Protein AF-A0A660E3M6-F1 (afdb_monomer_lite)

Structure (mmCIF, N/CA/C/O backbone):
data_AF-A0A660E3M6-F1
#
_entry.id   AF-A0A660E3M6-F1
#
loop_
_atom_site.group_PDB
_atom_site.id
_atom_site.type_symbol
_atom_site.label_atom_id
_atom_site.label_alt_id
_atom_site.label_comp_id
_atom_site.label_asym_id
_atom_site.label_entity_id
_atom_site.label_seq_id
_atom_site.pdbx_PDB_ins_code
_atom_site.Cartn_x
_atom_site.Cartn_y
_atom_site.Cartn_z
_atom_site.occupancy
_atom_site.B_iso_or_equiv
_atom_site.auth_seq_id
_atom_site.auth_comp_id
_atom_site.auth_asym_id
_atom_site.auth_atom_id
_atom_site.pdbx_PDB_model_num
ATOM 1 N N . MET A 1 1 ? -7.521 1.366 8.511 1.00 90.62 1 MET A N 1
ATOM 2 C CA . MET A 1 1 ? -6.201 1.144 9.141 1.00 90.62 1 MET A CA 1
ATOM 3 C C . MET A 1 1 ? -5.543 -0.047 8.471 1.00 90.62 1 MET A C 1
ATOM 5 O O . MET A 1 1 ? -6.235 -1.026 8.225 1.00 90.62 1 MET A O 1
ATOM 9 N N . ILE A 1 2 ? -4.246 0.036 8.172 1.00 93.94 2 ILE A N 1
ATOM 10 C CA . ILE A 1 2 ? -3.457 -1.127 7.744 1.00 93.94 2 ILE A CA 1
ATOM 11 C C . ILE A 1 2 ? -3.162 -1.967 8.991 1.00 93.94 2 ILE A C 1
ATOM 13 O O . ILE A 1 2 ? -2.521 -1.461 9.911 1.00 93.94 2 ILE A O 1
ATOM 17 N N . THR A 1 3 ? -3.660 -3.200 9.048 1.00 94.38 3 THR A N 1
ATOM 18 C CA . THR A 1 3 ? -3.506 -4.100 10.210 1.00 94.38 3 THR A CA 1
ATOM 19 C C . THR A 1 3 ? -2.431 -5.161 10.007 1.00 94.38 3 THR A C 1
ATOM 21 O O . THR A 1 3 ? -1.925 -5.715 10.978 1.00 94.38 3 THR A O 1
ATOM 24 N N . SER A 1 4 ? -2.061 -5.424 8.757 1.00 96.25 4 SER A N 1
ATOM 25 C CA . SER A 1 4 ? -0.959 -6.302 8.379 1.00 96.25 4 SER A CA 1
ATOM 26 C C . SER A 1 4 ? -0.281 -5.727 7.143 1.00 96.25 4 SER A C 1
ATOM 28 O O . SER A 1 4 ? -0.961 -5.207 6.252 1.00 96.25 4 SER A O 1
ATOM 30 N N . LEU A 1 5 ? 1.047 -5.785 7.129 1.00 97.31 5 LEU A N 1
ATOM 31 C CA . LEU A 1 5 ? 1.895 -5.323 6.044 1.00 97.31 5 LEU A CA 1
ATOM 32 C C . LEU A 1 5 ? 3.141 -6.212 5.994 1.00 97.31 5 LEU A C 1
ATOM 34 O O . LEU A 1 5 ? 3.841 -6.327 6.998 1.00 97.31 5 LEU A O 1
ATOM 38 N N . ASP A 1 6 ? 3.403 -6.804 4.835 1.00 97.56 6 ASP A N 1
ATOM 39 C CA . ASP A 1 6 ? 4.642 -7.510 4.512 1.00 97.56 6 ASP A CA 1
ATOM 40 C C . ASP A 1 6 ? 5.279 -6.831 3.297 1.00 97.56 6 ASP A C 1
ATOM 42 O O . ASP A 1 6 ? 4.582 -6.473 2.342 1.00 97.56 6 ASP A O 1
ATOM 46 N N . VAL A 1 7 ? 6.586 -6.585 3.370 1.00 96.31 7 VAL A N 1
ATOM 47 C CA . VAL A 1 7 ? 7.341 -5.848 2.353 1.00 96.31 7 VAL A CA 1
ATOM 48 C C . VAL A 1 7 ? 8.598 -6.639 2.027 1.00 96.31 7 VAL A C 1
ATOM 50 O O . VAL A 1 7 ? 9.446 -6.854 2.895 1.00 96.31 7 VAL A O 1
ATOM 53 N N . LYS A 1 8 ? 8.739 -7.046 0.765 1.00 96.44 8 LYS A N 1
ATOM 54 C CA . LYS A 1 8 ? 9.857 -7.860 0.288 1.00 96.44 8 LYS A CA 1
ATOM 55 C C . LYS A 1 8 ? 10.406 -7.306 -1.018 1.00 96.44 8 LYS A C 1
ATOM 57 O O . LYS A 1 8 ? 9.666 -7.094 -1.967 1.00 96.44 8 LYS A O 1
ATOM 62 N N . GLN A 1 9 ? 11.718 -7.125 -1.099 1.00 95.19 9 GLN A N 1
ATOM 63 C CA . GLN A 1 9 ? 12.358 -6.745 -2.354 1.00 95.19 9 GLN A CA 1
ATOM 64 C C . GLN A 1 9 ? 12.426 -7.948 -3.312 1.00 95.19 9 GLN A C 1
ATOM 66 O O . GLN A 1 9 ? 12.829 -9.046 -2.916 1.00 95.19 9 GLN A O 1
ATOM 71 N N . ASN A 1 10 ? 12.035 -7.735 -4.565 1.00 94.31 10 ASN A N 1
ATOM 72 C CA . ASN A 1 10 ? 12.166 -8.698 -5.653 1.00 94.31 10 ASN A CA 1
ATOM 73 C C . ASN A 1 10 ? 13.567 -8.615 -6.285 1.00 94.31 10 ASN A C 1
ATOM 75 O O . ASN A 1 10 ? 14.318 -7.663 -6.076 1.00 94.31 10 ASN A O 1
ATOM 79 N N . SER A 1 11 ? 13.934 -9.615 -7.090 1.00 94.19 11 SER A N 1
ATOM 80 C CA . SER A 1 11 ? 15.238 -9.653 -7.774 1.00 94.19 11 SER A CA 1
ATOM 81 C C . SER A 1 11 ? 15.395 -8.608 -8.885 1.00 94.19 11 SER A C 1
ATOM 83 O O . SER A 1 11 ? 16.506 -8.379 -9.350 1.00 94.19 11 SER A O 1
ATOM 85 N N . ASP A 1 12 ? 14.297 -8.002 -9.334 1.00 92.81 12 ASP A N 1
ATOM 86 C CA . ASP A 1 12 ? 14.240 -6.989 -10.394 1.00 92.81 12 ASP A CA 1
ATOM 87 C C . ASP A 1 12 ? 14.212 -5.547 -9.849 1.00 92.81 12 ASP A C 1
ATOM 89 O O . ASP A 1 12 ? 13.866 -4.611 -10.567 1.00 92.81 12 ASP A O 1
ATOM 93 N N . ASN A 1 13 ? 14.587 -5.364 -8.578 1.00 91.19 13 ASN A N 1
ATOM 94 C CA . ASN A 1 13 ? 14.552 -4.104 -7.829 1.00 91.19 13 ASN A CA 1
ATOM 95 C C . ASN A 1 13 ? 13.153 -3.520 -7.570 1.00 91.19 13 ASN A C 1
ATOM 97 O O . ASN A 1 13 ? 13.058 -2.445 -6.974 1.00 91.19 13 ASN A O 1
ATOM 101 N N . THR A 1 14 ? 12.072 -4.211 -7.937 1.00 96.88 14 THR A N 1
ATOM 102 C CA . THR A 1 14 ? 10.738 -3.870 -7.427 1.00 96.88 14 THR A CA 1
ATOM 103 C C . THR A 1 14 ? 10.584 -4.332 -5.978 1.00 96.88 14 THR A C 1
ATOM 105 O O . THR A 1 14 ? 11.376 -5.122 -5.457 1.00 96.88 14 THR A O 1
ATOM 108 N N . THR A 1 15 ? 9.580 -3.805 -5.285 1.00 97.88 15 THR A N 1
ATOM 109 C CA . THR A 1 15 ? 9.251 -4.201 -3.913 1.00 97.88 15 THR A CA 1
ATOM 110 C C . THR A 1 15 ? 7.840 -4.761 -3.864 1.00 97.88 15 THR A C 1
ATOM 112 O O . THR A 1 15 ? 6.877 -4.022 -4.054 1.00 97.88 15 THR A O 1
ATOM 115 N N . HIS A 1 16 ? 7.720 -6.051 -3.568 1.00 98.12 16 HIS A N 1
ATOM 116 C CA . HIS A 1 16 ? 6.452 -6.715 -3.328 1.00 98.12 16 HIS A CA 1
ATOM 117 C C . HIS A 1 16 ? 5.864 -6.274 -1.988 1.00 98.12 16 HIS A C 1
ATOM 119 O O . HIS A 1 16 ? 6.523 -6.358 -0.949 1.00 98.12 16 HIS A O 1
ATOM 125 N N . VAL A 1 17 ? 4.617 -5.814 -2.011 1.00 98.12 17 VAL A N 1
ATOM 126 C CA . VAL A 1 17 ? 3.881 -5.354 -0.833 1.00 98.12 17 VAL A CA 1
ATOM 127 C C . VAL A 1 17 ? 2.610 -6.174 -0.697 1.00 98.12 17 VAL A C 1
ATOM 129 O O . VAL A 1 17 ? 1.771 -6.156 -1.593 1.00 98.12 17 VAL A O 1
ATOM 132 N N . VAL A 1 18 ? 2.426 -6.836 0.445 1.00 98.19 18 VAL A N 1
ATOM 133 C CA . VAL A 1 18 ? 1.188 -7.543 0.811 1.00 98.19 18 VAL A CA 1
ATOM 134 C C . VAL A 1 18 ? 0.547 -6.825 1.989 1.00 98.19 18 VAL A C 1
ATOM 136 O O . VAL A 1 18 ? 1.226 -6.496 2.960 1.00 98.19 18 VAL A O 1
ATOM 139 N N . TYR A 1 19 ? -0.759 -6.567 1.928 1.00 97.88 19 TYR A N 1
ATOM 140 C CA . TYR A 1 19 ? -1.435 -5.770 2.949 1.00 97.88 19 TYR A CA 1
ATOM 141 C C . TYR A 1 19 ? -2.830 -6.277 3.314 1.00 97.88 19 TYR A C 1
ATOM 143 O O . TYR A 1 19 ? -3.549 -6.878 2.515 1.00 97.88 19 TYR A O 1
ATOM 151 N N . THR A 1 20 ? -3.235 -5.940 4.540 1.00 97.75 20 THR A N 1
ATOM 152 C CA . THR A 1 20 ? -4.628 -5.976 5.000 1.00 97.75 20 THR A CA 1
ATOM 153 C C . THR A 1 20 ? -5.057 -4.591 5.468 1.00 97.75 20 THR A C 1
ATOM 155 O O . THR A 1 20 ? -4.406 -3.990 6.325 1.00 97.75 20 THR A O 1
ATOM 158 N N . VAL A 1 21 ? -6.180 -4.098 4.946 1.00 97.12 21 VAL A N 1
ATOM 159 C CA . VAL A 1 21 ? -6.845 -2.874 5.403 1.00 97.12 21 VAL A CA 1
ATOM 160 C C . VAL A 1 21 ? -8.163 -3.222 6.075 1.00 97.12 21 VAL A C 1
ATOM 162 O O . VAL A 1 21 ? -9.007 -3.893 5.491 1.00 97.12 21 VAL A O 1
ATOM 165 N N . VAL A 1 22 ? -8.376 -2.677 7.270 1.00 95.31 22 VAL A N 1
ATOM 166 C CA . VAL A 1 22 ? -9.671 -2.684 7.958 1.00 95.31 22 VAL A CA 1
ATOM 167 C C . VAL A 1 22 ? -10.294 -1.291 7.890 1.00 95.31 22 VAL A C 1
ATOM 169 O O . VAL A 1 22 ? -9.689 -0.304 8.329 1.00 95.31 22 VAL A O 1
ATOM 172 N N . PHE A 1 23 ? -11.515 -1.205 7.367 1.00 92.94 23 PHE A N 1
ATOM 173 C CA . PHE A 1 23 ? -12.335 0.005 7.338 1.00 92.94 23 PHE A CA 1
ATOM 174 C C . PHE A 1 23 ? -13.304 -0.017 8.525 1.00 92.94 23 PHE A C 1
ATOM 176 O O . PHE A 1 23 ? -14.414 -0.533 8.433 1.00 92.94 23 PHE A O 1
ATOM 183 N N . SER A 1 24 ? -12.882 0.540 9.662 1.00 90.06 24 SER A N 1
ATOM 184 C CA . SER A 1 24 ? -13.632 0.479 10.929 1.00 90.06 24 SER A CA 1
ATOM 185 C C . SER A 1 24 ? -15.025 1.109 10.868 1.00 90.06 24 SER A C 1
ATOM 187 O O . SER A 1 24 ? -15.916 0.672 11.582 1.00 90.06 24 SER A O 1
ATOM 189 N N . GLY A 1 25 ? -15.234 2.105 10.002 1.00 92.88 25 GLY A N 1
ATOM 190 C CA . GLY A 1 25 ? -16.548 2.730 9.830 1.00 92.88 25 GLY A CA 1
ATOM 191 C C . GLY A 1 25 ? -17.598 1.808 9.200 1.00 92.88 25 GLY A C 1
ATOM 192 O O . GLY A 1 25 ? -18.787 2.024 9.402 1.00 92.88 25 GLY A O 1
ATOM 193 N N . THR A 1 26 ? -17.176 0.783 8.453 1.00 94.25 26 THR A N 1
ATOM 194 C CA . THR A 1 26 ? -18.074 -0.124 7.715 1.00 94.25 26 THR A CA 1
ATOM 195 C C . THR A 1 26 ? -17.867 -1.597 8.055 1.00 94.25 26 THR A C 1
ATOM 197 O O . THR A 1 26 ? -18.560 -2.449 7.511 1.00 94.25 26 THR A O 1
ATOM 200 N N . ASN A 1 27 ? -16.911 -1.921 8.931 1.00 91.00 27 ASN A N 1
ATOM 201 C CA . ASN A 1 27 ? -16.473 -3.288 9.233 1.00 91.00 27 ASN A CA 1
ATOM 202 C C . ASN A 1 27 ? -16.028 -4.096 7.999 1.00 91.00 27 ASN A C 1
ATOM 204 O O . ASN A 1 27 ? -15.995 -5.326 8.034 1.00 91.00 27 ASN A O 1
ATOM 208 N N . HIS A 1 28 ? -15.656 -3.421 6.909 1.00 93.62 28 HIS A N 1
ATOM 209 C CA . HIS A 1 28 ? -15.102 -4.081 5.733 1.00 93.62 28 HIS A CA 1
ATOM 210 C C . HIS A 1 28 ? -13.609 -4.343 5.901 1.00 93.62 28 HIS A C 1
ATOM 212 O O . HIS A 1 28 ? -12.884 -3.569 6.535 1.00 93.62 28 HIS A O 1
ATOM 218 N N . GLN A 1 29 ? -13.149 -5.417 5.269 1.00 95.00 29 GLN A N 1
ATOM 219 C CA . GLN A 1 29 ? -11.738 -5.759 5.169 1.00 95.00 29 GLN A CA 1
ATOM 220 C C . GLN A 1 29 ? -11.363 -5.903 3.699 1.00 95.00 29 GLN A C 1
ATOM 222 O O . GLN A 1 29 ? -12.122 -6.472 2.916 1.00 95.00 29 GLN A O 1
ATOM 227 N N . ALA A 1 30 ? -10.200 -5.375 3.337 1.00 94.25 30 ALA A N 1
ATOM 228 C CA . ALA A 1 30 ? -9.607 -5.541 2.021 1.00 94.25 30 ALA A CA 1
ATOM 229 C C . ALA A 1 30 ? -8.220 -6.164 2.170 1.00 94.25 30 ALA A C 1
ATOM 231 O O . ALA A 1 30 ? -7.415 -5.716 2.990 1.00 94.25 30 ALA A O 1
ATOM 232 N N . TYR A 1 31 ? -7.956 -7.177 1.354 1.00 95.75 31 TYR A N 1
ATOM 233 C CA . TYR A 1 31 ? -6.673 -7.861 1.263 1.00 95.75 31 TYR A CA 1
ATOM 234 C C . TYR A 1 31 ? -6.146 -7.679 -0.151 1.00 95.75 31 TYR A C 1
ATOM 236 O O . TYR A 1 31 ? -6.922 -7.728 -1.107 1.00 95.75 31 TYR A O 1
ATOM 244 N N . GLY A 1 32 ? -4.844 -7.483 -0.292 1.00 96.12 32 GLY A N 1
ATOM 245 C CA . GLY A 1 32 ? -4.257 -7.303 -1.607 1.00 96.12 32 GLY A CA 1
ATOM 246 C C . GLY A 1 32 ? -2.745 -7.336 -1.586 1.00 96.12 32 GLY A C 1
ATOM 247 O O . GLY A 1 32 ? -2.111 -7.412 -0.532 1.00 96.12 32 GLY A O 1
ATOM 248 N N . ASN A 1 33 ? -2.183 -7.285 -2.785 1.00 97.62 33 ASN A N 1
ATOM 249 C CA . ASN A 1 33 ? -0.762 -7.115 -3.005 1.00 97.62 33 ASN A CA 1
ATOM 250 C C . ASN A 1 33 ? -0.514 -6.303 -4.279 1.00 97.62 33 ASN A C 1
ATOM 252 O O . ASN A 1 33 ? -1.413 -6.168 -5.111 1.00 97.62 33 ASN A O 1
ATOM 256 N N . PHE A 1 34 ? 0.683 -5.740 -4.393 1.00 97.00 34 PHE A N 1
ATOM 257 C CA . PHE A 1 34 ? 1.214 -5.160 -5.624 1.00 97.00 34 PHE A CA 1
ATOM 258 C C . PHE A 1 34 ? 2.739 -5.094 -5.550 1.00 97.00 34 PHE A C 1
ATOM 260 O O . PHE A 1 34 ? 3.313 -5.117 -4.459 1.00 97.00 34 PHE A O 1
ATOM 267 N N . ASP A 1 35 ? 3.380 -4.958 -6.707 1.00 97.56 35 ASP A N 1
ATOM 268 C CA . ASP A 1 35 ? 4.799 -4.630 -6.796 1.00 97.56 35 ASP A CA 1
ATOM 269 C C . ASP A 1 35 ? 4.957 -3.118 -6.987 1.00 97.56 35 ASP A C 1
ATOM 271 O O . ASP A 1 35 ? 4.476 -2.540 -7.962 1.00 97.56 35 ASP A O 1
ATOM 275 N N . ALA A 1 36 ? 5.604 -2.465 -6.024 1.00 97.38 36 ALA A N 1
ATOM 276 C CA . ALA A 1 36 ? 6.007 -1.071 -6.123 1.00 97.38 36 ALA A CA 1
ATOM 277 C C . ALA A 1 36 ? 7.291 -0.959 -6.949 1.00 97.38 36 ALA A C 1
ATOM 279 O O . ALA A 1 36 ? 8.221 -1.759 -6.792 1.00 97.38 36 ALA A O 1
ATOM 280 N N . THR A 1 37 ? 7.379 0.072 -7.784 1.00 97.19 37 THR A N 1
ATOM 281 C CA . THR A 1 37 ? 8.636 0.432 -8.450 1.00 97.19 37 THR A CA 1
ATOM 282 C C . THR A 1 37 ? 9.714 0.805 -7.426 1.00 97.19 37 THR A C 1
ATOM 284 O O . THR A 1 37 ? 9.418 1.140 -6.276 1.00 97.19 37 THR A O 1
ATOM 287 N N . ALA A 1 38 ? 10.983 0.783 -7.844 1.00 95.69 38 ALA A N 1
ATOM 288 C CA . ALA A 1 38 ? 12.100 1.181 -6.984 1.00 95.69 38 ALA A CA 1
ATOM 289 C C . ALA A 1 38 ? 11.940 2.616 -6.437 1.00 95.69 38 ALA A C 1
ATOM 291 O O . ALA A 1 38 ? 12.210 2.861 -5.260 1.00 95.69 38 ALA A O 1
ATOM 292 N N . ASP A 1 39 ? 11.439 3.544 -7.259 1.00 96.94 39 ASP A N 1
ATOM 293 C CA . ASP A 1 39 ? 11.228 4.944 -6.874 1.00 96.94 39 ASP A CA 1
ATOM 294 C C . ASP A 1 39 ? 10.079 5.103 -5.871 1.00 96.94 39 ASP A C 1
ATOM 296 O O . ASP A 1 39 ? 10.211 5.829 -4.879 1.00 96.94 39 ASP A O 1
ATOM 300 N N . GLU A 1 40 ? 8.967 4.390 -6.078 1.00 96.81 40 GLU A N 1
ATOM 301 C CA . GLU A 1 40 ? 7.854 4.358 -5.123 1.00 96.81 40 GLU A CA 1
ATOM 302 C C . GLU A 1 40 ? 8.297 3.773 -3.781 1.00 96.81 40 GLU A C 1
ATOM 304 O O . GLU A 1 40 ? 7.978 4.334 -2.733 1.00 96.81 40 GLU A O 1
ATOM 309 N N . ALA A 1 41 ? 9.062 2.678 -3.803 1.00 96.12 41 ALA A N 1
ATOM 310 C CA . ALA A 1 41 ? 9.575 2.037 -2.598 1.00 96.12 41 ALA A CA 1
ATOM 311 C C . ALA A 1 41 ? 10.576 2.934 -1.851 1.00 96.12 41 ALA A C 1
ATOM 313 O O . ALA A 1 41 ? 10.483 3.067 -0.632 1.00 96.12 41 ALA A O 1
ATOM 314 N N . SER A 1 42 ? 11.488 3.599 -2.566 1.00 96.19 42 SER A N 1
ATOM 315 C CA . SER A 1 42 ? 12.439 4.561 -1.992 1.00 96.19 42 SER A CA 1
ATOM 316 C C . SER A 1 42 ? 11.717 5.744 -1.340 1.00 96.19 42 SER A C 1
ATOM 318 O O . SER A 1 42 ? 11.976 6.095 -0.185 1.00 96.19 42 SER A O 1
ATOM 320 N N . THR A 1 43 ? 10.724 6.298 -2.040 1.00 97.69 43 THR A N 1
ATOM 321 C CA . THR A 1 43 ? 9.880 7.381 -1.521 1.00 97.69 43 THR A CA 1
ATOM 322 C C . THR A 1 43 ? 9.114 6.928 -0.277 1.00 97.69 43 THR A C 1
ATOM 324 O O . THR A 1 43 ? 9.154 7.605 0.752 1.00 97.69 43 THR A O 1
ATOM 327 N N . ALA A 1 44 ? 8.478 5.755 -0.320 1.00 97.44 44 ALA A N 1
ATOM 328 C CA . ALA A 1 44 ? 7.754 5.185 0.813 1.00 97.44 44 ALA A CA 1
ATOM 329 C C . ALA A 1 44 ? 8.668 4.933 2.022 1.00 97.44 44 ALA A C 1
ATOM 331 O O . ALA A 1 44 ? 8.283 5.217 3.155 1.00 97.44 44 ALA A O 1
ATOM 332 N N . PHE A 1 45 ? 9.893 4.457 1.800 1.00 95.25 45 PHE A N 1
ATOM 333 C CA . PHE A 1 45 ? 10.866 4.237 2.868 1.00 95.25 45 PHE A CA 1
ATOM 334 C C . PHE A 1 45 ? 11.315 5.553 3.526 1.00 95.25 45 PHE A C 1
ATOM 336 O O . PHE A 1 45 ? 11.425 5.637 4.752 1.00 95.25 45 PHE A O 1
ATOM 343 N N . SER A 1 46 ? 11.504 6.614 2.732 1.00 96.88 46 SER A N 1
ATOM 344 C CA . SER A 1 46 ? 11.839 7.953 3.245 1.00 96.88 46 SER A CA 1
ATOM 345 C C . SER A 1 46 ? 10.729 8.575 4.105 1.00 96.88 46 SER A C 1
ATOM 347 O O . SER A 1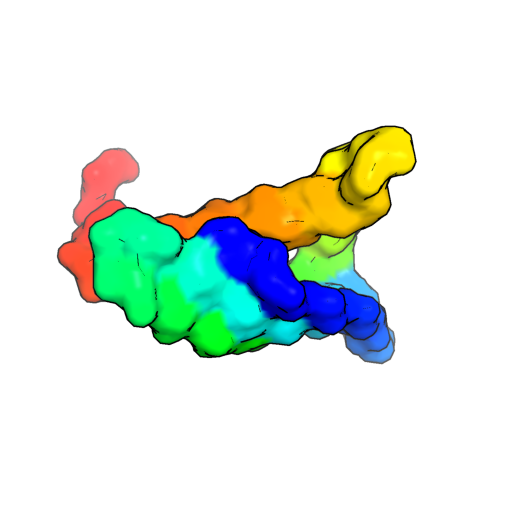 46 ? 11.006 9.412 4.959 1.00 96.88 46 SER A O 1
ATOM 349 N N . GLY A 1 47 ? 9.482 8.125 3.923 1.00 95.81 47 GLY A N 1
ATOM 350 C CA . GLY A 1 47 ? 8.323 8.526 4.721 1.00 95.81 47 GLY A CA 1
ATOM 351 C C . GLY A 1 47 ? 8.196 7.806 6.067 1.00 95.81 47 GLY A C 1
ATOM 352 O O . GLY A 1 47 ? 7.142 7.887 6.698 1.00 95.81 47 GLY A O 1
ATOM 353 N N . SER A 1 48 ? 9.215 7.059 6.496 1.00 95.38 48 SER A N 1
ATOM 354 C CA . SER A 1 48 ? 9.267 6.459 7.831 1.00 95.38 48 SER A CA 1
ATOM 355 C C . SER A 1 48 ? 9.291 7.528 8.930 1.00 95.38 48 SER A C 1
ATOM 357 O O . SER A 1 48 ? 9.854 8.611 8.768 1.00 95.38 48 SER A O 1
ATOM 359 N N . THR A 1 49 ? 8.681 7.226 10.077 1.00 95.81 49 THR A N 1
ATOM 360 C CA . THR A 1 49 ? 8.768 8.071 11.278 1.00 95.81 49 THR A CA 1
ATOM 361 C C . THR A 1 49 ? 9.471 7.329 12.408 1.00 95.81 49 THR A C 1
ATOM 363 O O . THR A 1 49 ? 9.760 6.135 12.307 1.00 95.81 49 THR A O 1
ATOM 366 N N . LYS A 1 50 ? 9.750 8.030 13.513 1.00 95.06 50 LYS A N 1
ATOM 367 C CA . LYS A 1 50 ? 10.346 7.410 14.707 1.00 95.06 50 LYS A CA 1
ATOM 368 C C . LYS A 1 50 ? 9.420 6.365 15.332 1.00 95.06 50 LYS A C 1
ATOM 370 O O . LYS A 1 50 ? 9.891 5.393 15.909 1.00 95.06 50 LYS A O 1
ATOM 375 N N . GLU A 1 51 ? 8.116 6.585 15.229 1.00 96.44 51 GLU A N 1
ATOM 376 C CA . GLU A 1 51 ? 7.064 5.765 15.825 1.00 96.44 51 GLU A CA 1
ATOM 377 C C . GLU A 1 51 ? 6.625 4.626 14.899 1.00 96.44 51 GLU A C 1
ATOM 379 O O . GLU A 1 51 ? 6.135 3.601 15.371 1.00 96.44 51 GLU A O 1
ATOM 384 N N . ASP A 1 52 ? 6.787 4.797 13.585 1.00 93.81 52 ASP A N 1
ATOM 385 C CA . ASP A 1 52 ? 6.326 3.848 12.579 1.00 93.81 52 ASP A CA 1
ATOM 386 C C . ASP A 1 52 ? 7.251 3.849 11.357 1.00 93.81 52 ASP A C 1
ATOM 388 O O . ASP A 1 52 ? 7.122 4.662 10.436 1.00 93.81 52 ASP A O 1
ATOM 392 N N . MET A 1 53 ? 8.169 2.881 11.321 1.00 93.81 53 MET A N 1
ATOM 393 C CA . MET A 1 53 ? 9.084 2.705 10.188 1.00 93.81 53 MET A CA 1
ATOM 394 C C . MET A 1 53 ? 8.358 2.396 8.867 1.00 93.81 53 MET A C 1
ATOM 396 O O . MET A 1 53 ? 8.937 2.552 7.798 1.00 93.81 53 MET A O 1
ATOM 400 N N . TRP A 1 54 ? 7.085 1.987 8.926 1.00 95.75 54 TRP A N 1
ATOM 401 C CA . TRP A 1 54 ? 6.279 1.620 7.764 1.00 95.75 54 TRP A CA 1
ATOM 402 C C . TRP A 1 54 ? 5.269 2.698 7.357 1.00 95.75 54 TRP A C 1
ATOM 404 O O . TRP A 1 54 ? 4.436 2.450 6.483 1.00 95.75 54 TRP A O 1
ATOM 414 N N . ALA A 1 55 ? 5.315 3.886 7.969 1.00 96.69 55 ALA A N 1
ATOM 415 C CA . ALA A 1 55 ? 4.335 4.947 7.739 1.00 96.69 55 ALA A CA 1
ATOM 416 C C . ALA A 1 55 ? 4.180 5.303 6.249 1.00 96.69 55 ALA A C 1
ATOM 418 O O . ALA A 1 55 ? 3.056 5.330 5.737 1.00 96.69 55 ALA A O 1
ATOM 419 N N . GLY A 1 56 ? 5.286 5.489 5.523 1.00 97.62 56 GLY A N 1
ATOM 420 C CA . GLY A 1 56 ? 5.233 5.791 4.092 1.00 97.62 56 GLY A CA 1
ATOM 421 C C . GLY A 1 56 ? 4.710 4.632 3.231 1.00 97.62 56 GLY A C 1
ATOM 422 O O . GLY A 1 56 ? 3.927 4.866 2.313 1.00 97.62 56 GLY A O 1
ATOM 423 N N . PHE A 1 57 ? 5.010 3.371 3.566 1.00 97.75 57 PHE A N 1
ATOM 424 C CA . PHE A 1 57 ? 4.417 2.216 2.870 1.00 97.75 57 PHE A CA 1
ATOM 425 C C . PHE A 1 57 ? 2.907 2.104 3.112 1.00 97.75 57 PHE A C 1
ATOM 427 O O .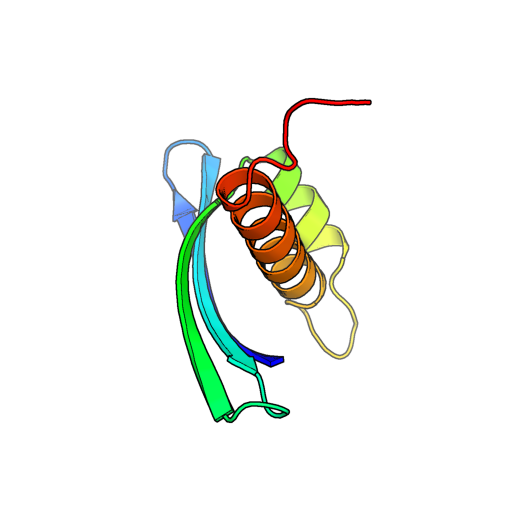 PHE A 1 57 ? 2.149 1.816 2.187 1.00 97.75 57 PHE A O 1
ATOM 434 N N . LYS A 1 58 ? 2.433 2.397 4.328 1.00 97.56 58 LYS A N 1
ATOM 435 C CA . LYS A 1 58 ? 0.992 2.456 4.620 1.00 97.56 58 LYS A CA 1
ATOM 436 C C . LYS A 1 58 ? 0.303 3.539 3.785 1.00 97.56 58 LYS A C 1
ATOM 438 O O . LYS A 1 58 ? -0.783 3.297 3.260 1.00 97.56 58 LYS A O 1
ATOM 443 N N . GLN A 1 59 ? 0.930 4.707 3.625 1.00 97.12 59 GLN A N 1
ATOM 444 C CA . 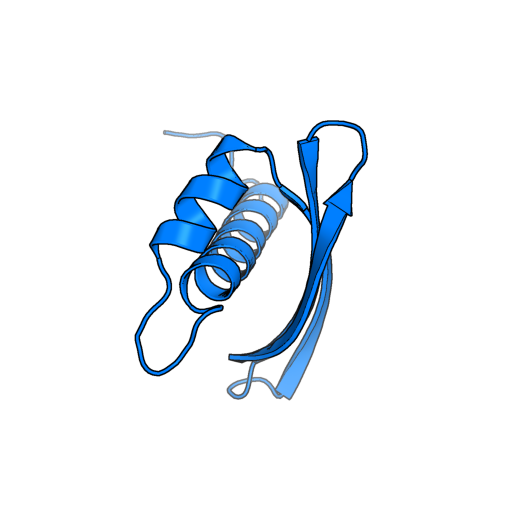GLN A 1 59 ? 0.422 5.767 2.747 1.00 97.12 59 GLN A CA 1
ATOM 445 C C . GLN A 1 59 ? 0.396 5.339 1.276 1.00 97.12 59 GLN A C 1
ATOM 447 O O . GLN A 1 59 ? -0.605 5.586 0.600 1.00 97.12 59 GLN A O 1
ATOM 452 N N . LEU A 1 60 ? 1.441 4.658 0.795 1.00 97.62 60 LEU A N 1
ATOM 453 C CA . LEU A 1 60 ? 1.499 4.121 -0.566 1.00 97.62 60 LEU A CA 1
ATOM 454 C C . LEU A 1 60 ? 0.334 3.158 -0.839 1.00 97.62 60 LEU A C 1
ATOM 456 O O . LEU A 1 60 ? -0.388 3.339 -1.820 1.00 97.62 60 LEU A O 1
ATOM 460 N N . VAL A 1 61 ? 0.085 2.198 0.060 1.00 97.94 61 VAL A N 1
ATOM 461 C CA . VAL A 1 61 ? -1.035 1.245 -0.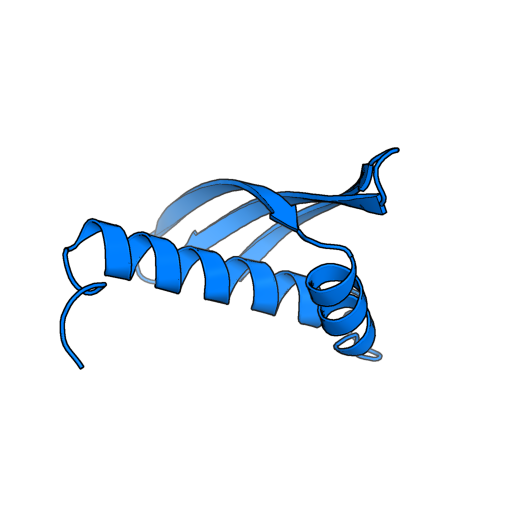060 1.00 97.94 61 VAL A CA 1
ATOM 462 C C . VAL A 1 61 ? -2.381 1.969 -0.132 1.00 97.94 61 VAL A C 1
ATOM 464 O O . VAL A 1 61 ? -3.182 1.704 -1.028 1.00 97.94 61 VAL A O 1
ATOM 467 N N . LEU A 1 62 ? -2.648 2.893 0.797 1.00 96.19 62 LEU A N 1
ATOM 468 C CA . LEU A 1 62 ? -3.927 3.612 0.842 1.00 96.19 62 LEU A CA 1
ATOM 469 C C . LEU A 1 62 ? -4.135 4.496 -0.394 1.00 96.19 62 LEU A C 1
ATOM 471 O O . LEU A 1 62 ? -5.253 4.593 -0.901 1.00 96.19 62 LEU A O 1
ATOM 475 N N . THR A 1 63 ? -3.060 5.107 -0.895 1.00 95.81 63 THR A N 1
ATOM 476 C CA . THR A 1 63 ? -3.090 5.907 -2.123 1.00 95.81 63 THR A CA 1
ATOM 477 C C . THR A 1 63 ? -3.404 5.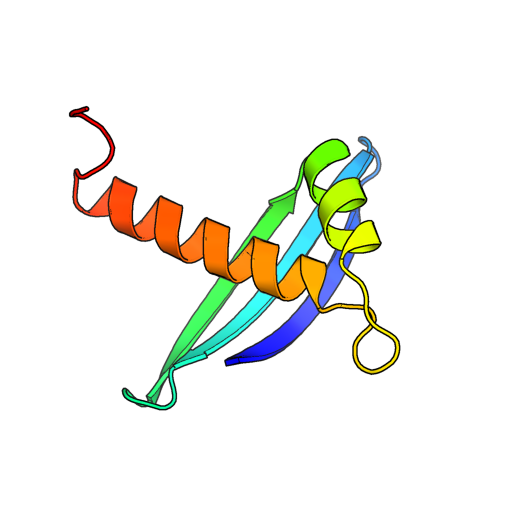031 -3.329 1.00 95.81 63 THR A C 1
ATOM 479 O O . THR A 1 63 ? -4.314 5.358 -4.087 1.00 95.81 63 THR A O 1
ATOM 482 N N . ARG A 1 64 ? -2.734 3.879 -3.473 1.00 95.06 64 ARG A N 1
ATOM 483 C CA . ARG A 1 64 ? -3.004 2.930 -4.562 1.00 95.06 64 ARG A CA 1
ATOM 484 C C . ARG A 1 64 ? -4.436 2.413 -4.532 1.00 95.06 64 ARG A C 1
ATOM 486 O O . ARG A 1 64 ? -5.111 2.481 -5.551 1.00 95.06 64 ARG A O 1
ATOM 493 N N . LEU A 1 65 ? -4.937 2.005 -3.366 1.00 94.50 65 LEU A N 1
ATOM 494 C CA . LEU A 1 65 ? -6.335 1.591 -3.209 1.00 94.50 65 LEU A CA 1
ATOM 495 C C . LEU A 1 65 ? -7.322 2.674 -3.655 1.00 94.50 65 LEU A C 1
ATOM 497 O O . LEU A 1 65 ? -8.278 2.373 -4.365 1.00 94.50 65 LEU A O 1
ATOM 501 N N . LYS A 1 66 ? -7.092 3.935 -3.265 1.00 94.06 66 LYS A N 1
ATOM 502 C CA . LYS A 1 66 ? -7.933 5.060 -3.693 1.00 94.06 66 LYS A CA 1
ATOM 503 C C . LYS A 1 66 ? -7.895 5.235 -5.213 1.00 94.06 66 LYS A C 1
ATOM 505 O O . LYS A 1 66 ? -8.953 5.385 -5.823 1.00 94.06 66 LYS A O 1
ATOM 510 N N . THR A 1 67 ? -6.704 5.229 -5.807 1.00 93.62 67 THR A N 1
ATOM 511 C CA . THR A 1 67 ? -6.518 5.411 -7.252 1.00 93.62 67 THR A CA 1
ATOM 512 C C . THR A 1 67 ? -7.202 4.300 -8.042 1.00 93.62 67 THR A C 1
ATOM 514 O O . THR A 1 67 ? -8.025 4.597 -8.902 1.00 93.62 67 THR A O 1
ATOM 517 N N . GLU A 1 68 ? -6.948 3.034 -7.707 1.00 91.81 68 GLU A N 1
ATOM 518 C CA . GLU A 1 68 ? -7.550 1.893 -8.409 1.00 91.81 68 GLU A CA 1
ATOM 519 C C . GLU A 1 68 ? -9.074 1.864 -8.256 1.00 91.81 68 GLU A C 1
ATOM 521 O O . GLU A 1 68 ? -9.792 1.648 -9.231 1.00 91.81 68 GLU A O 1
ATOM 526 N N . ALA A 1 69 ? -9.596 2.161 -7.060 1.00 92.19 69 ALA A N 1
ATOM 527 C CA . ALA A 1 69 ? -11.038 2.267 -6.853 1.00 92.19 69 ALA A CA 1
ATOM 528 C C . ALA A 1 69 ? -11.658 3.401 -7.687 1.00 92.19 69 ALA A C 1
ATOM 530 O O . ALA A 1 69 ? -12.718 3.221 -8.281 1.00 92.19 69 ALA A O 1
ATOM 531 N N . THR A 1 70 ? -10.994 4.558 -7.765 1.00 93.56 70 THR A N 1
ATOM 532 C CA . THR A 1 70 ? -11.459 5.696 -8.578 1.00 93.56 70 THR A CA 1
ATOM 533 C C . THR A 1 70 ? -11.464 5.345 -10.066 1.00 93.56 70 THR A C 1
ATOM 535 O O . THR A 1 70 ? -12.447 5.604 -10.761 1.00 93.56 70 THR A O 1
ATOM 538 N N . ASN A 1 71 ? -10.401 4.695 -10.543 1.00 91.31 71 ASN A N 1
ATOM 539 C CA . ASN A 1 71 ? -10.285 4.243 -11.927 1.00 91.31 71 ASN A CA 1
ATOM 540 C C . ASN A 1 71 ? -11.366 3.214 -12.280 1.00 91.31 71 ASN A C 1
ATOM 542 O O . ASN A 1 71 ? -12.004 3.333 -13.324 1.00 91.31 71 ASN A O 1
ATOM 546 N N . ALA A 1 72 ? -11.624 2.245 -11.396 1.00 91.25 72 ALA A N 1
ATOM 547 C CA . ALA A 1 72 ? -12.648 1.218 -11.591 1.00 91.25 72 ALA A CA 1
ATOM 548 C C . ALA A 1 72 ? -14.072 1.794 -11.687 1.00 91.25 72 ALA A C 1
ATOM 550 O O . ALA A 1 72 ? -14.924 1.228 -12.369 1.00 91.25 72 ALA A O 1
ATOM 551 N N . LEU A 1 73 ? -14.326 2.934 -11.040 1.00 92.94 73 LEU A N 1
ATOM 552 C CA . LEU A 1 73 ? -15.591 3.667 -11.135 1.00 92.94 73 LEU A CA 1
ATOM 553 C C . LEU A 1 73 ? -15.705 4.528 -12.408 1.00 92.94 73 LEU A C 1
ATOM 555 O O . LEU A 1 73 ? -16.700 5.228 -12.576 1.00 92.94 73 LEU A O 1
ATOM 559 N N . GLY A 1 74 ? -14.711 4.488 -13.303 1.00 87.06 74 GLY A N 1
ATOM 560 C CA . GLY A 1 74 ? -14.680 5.278 -14.536 1.00 87.06 74 GLY A CA 1
ATOM 561 C C . GLY A 1 74 ? -14.137 6.701 -14.364 1.00 87.06 74 GLY A C 1
ATOM 562 O O . GLY A 1 74 ? -14.228 7.498 -15.290 1.00 87.06 74 GLY A O 1
ATOM 563 N N . GLY A 1 75 ? -13.551 7.030 -13.207 1.00 69.44 75 GLY A N 1
ATOM 564 C CA . GLY A 1 75 ? -13.012 8.363 -12.902 1.00 69.44 75 GLY A CA 1
ATOM 565 C C . GLY A 1 75 ? -11.620 8.662 -13.477 1.00 69.44 75 GLY A C 1
ATOM 566 O O . GLY A 1 75 ? -11.079 9.726 -13.203 1.00 69.44 75 GLY A O 1
ATOM 567 N N . GLY A 1 76 ? -11.023 7.742 -14.244 1.00 58.72 76 GLY A N 1
ATOM 568 C CA . GLY A 1 76 ? -9.672 7.890 -14.813 1.00 58.72 76 GLY A CA 1
ATOM 569 C C . GLY A 1 76 ? -9.599 8.650 -16.146 1.00 58.72 76 GLY A C 1
ATOM 570 O O . GLY A 1 76 ? -8.505 8.880 -16.653 1.00 58.72 76 GLY A O 1
AT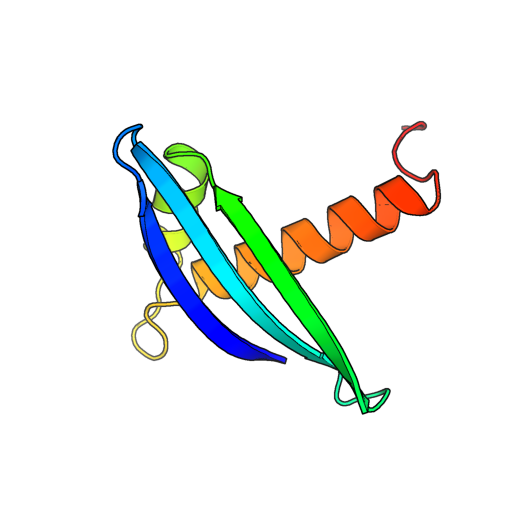OM 571 N N . THR A 1 77 ? -10.736 9.041 -16.729 1.00 53.44 77 THR A N 1
ATOM 572 C CA . THR A 1 77 ? -10.796 9.846 -17.960 1.00 53.44 77 THR A CA 1
ATOM 573 C C . THR A 1 77 ? -11.764 11.008 -17.797 1.00 53.44 77 THR A C 1
ATOM 575 O O . THR A 1 77 ? -12.917 10.887 -18.198 1.00 53.44 77 THR A O 1
ATOM 578 N N . SER A 1 78 ? -11.281 12.111 -17.217 1.00 47.44 78 SER A N 1
ATOM 579 C CA . SER A 1 78 ? -11.579 13.496 -17.623 1.00 47.44 78 SER A CA 1
ATOM 580 C C . SER A 1 78 ? -11.100 14.484 -16.552 1.00 47.44 78 SER A C 1
ATOM 582 O O . SER A 1 78 ? -11.875 14.828 -15.664 1.00 47.44 78 SER A O 1
ATOM 584 N N . GLU A 1 79 ? -9.853 14.943 -16.668 1.00 39.03 79 GLU A N 1
ATOM 585 C CA . GLU A 1 79 ? -9.445 16.348 -16.490 1.00 39.03 79 GLU A CA 1
ATOM 586 C C . GLU A 1 79 ? -8.365 16.664 -17.532 1.00 39.03 79 GLU A C 1
ATOM 588 O O . GLU A 1 79 ? -7.495 15.788 -17.757 1.00 39.03 79 GLU A O 1
#

Radius of gyration: 13.54 Å; chains: 1; bounding box: 33×26×34 Å

pLDDT: mean 92.67, std 10.71, range [39.03, 98.19]

Foldseek 3Di:
DWPDWDWAQDPVLWIKIWTWDADVVVRDIDTDIDTHHNVLVVQLQVPADPVGSRRSVVVVVVVVVVVVVCVVVVNPDDD

Secondary structure (DSSP, 8-state):
-EEEEEEEE-TTS-EEEEEEEEETTTTEEEEEEEEEPHHHHHHHHHT--SS-TTHHHHHHHHHHHHHHHHHHTTTTS--

Sequence (79 aa):
MITSLDVKQNSDNTTHVVYTVVFSGTNHQAYGNFDATADEASTAFSGSTKEDMWAGFKQLVLTRLKTEATNALGGGTSE

Organism: NCBI:txid1296538